Protein AF-A0A2V6DTN4-F1 (afdb_monomer_lite)

Sequence (142 aa):
MGQDSSPSPTPAQNRPLTWKRVVHLHDGRTFISDGAVALDAALTKATSSENQVLPEASAKIIEGYLTAELPDEFASYQLTRRGETYVAPSGVRLNPIYIDYLRRTLPESRLRFRMKSDLEPVVVLLDGKAVGLLMPIKSASR

Radius of gyration: 16.63 Å; chains: 1; bounding box: 64×34×42 Å

pLDDT: mean 85.62, std 16.29, range [36.88, 97.94]

Secondary structure (DSSP, 8-state):
-----PPP---STTPPP---EEEE-TTS-EEEE-SSEEEEGGGS----TTPEEPPHHHHHHHHHHHH---SEEEEGGGPEEETTEEE-TTS-EE-HHHHHHHHHHS-GGGEEEEES-SSSPEEEEETTEEEEEEPPBPPP--

Foldseek 3Di:
DDDPPDPDPDPPLDDDDDFAEWEQAPVRFIWTDPPFKIFGVVLDPDDCVHHHYDDVVVNVVFVCVQPDDADDKDALVQWDDDPQWTAHPVRWTAGCNVSSVCVVRAPRRQWMWGHHDLQDWIFIGGVNGGGMTGHTDDDPDD

Structure (mmCIF, N/CA/C/O backbone):
data_AF-A0A2V6DTN4-F1
#
_entry.id   AF-A0A2V6DTN4-F1
#
loop_
_atom_site.group_PDB
_atom_site.id
_atom_site.type_symbol
_atom_site.label_atom_id
_atom_site.label_alt_id
_atom_site.label_comp_id
_atom_site.label_asym_id
_atom_site.label_entity_id
_atom_site.label_seq_id
_atom_site.pdbx_PDB_ins_code
_atom_site.Cartn_x
_atom_site.Cartn_y
_atom_site.Cartn_z
_atom_site.occupancy
_atom_site.B_iso_or_equiv
_atom_site.auth_seq_id
_atom_site.auth_comp_id
_atom_site.auth_asym_id
_atom_site.auth_atom_id
_atom_site.pdbx_PDB_model_num
ATOM 1 N N . MET A 1 1 ? 51.908 -2.194 -3.081 1.00 44.28 1 MET A N 1
ATOM 2 C CA . MET A 1 1 ? 50.885 -2.116 -4.144 1.00 44.28 1 MET A CA 1
ATOM 3 C C . MET A 1 1 ? 49.540 -2.325 -3.473 1.00 44.28 1 MET A C 1
ATOM 5 O O . MET A 1 1 ? 49.353 -3.365 -2.854 1.00 44.28 1 MET A O 1
ATOM 9 N N . GLY A 1 2 ? 48.708 -1.283 -3.438 1.00 42.41 2 GLY A N 1
ATOM 10 C CA . GLY A 1 2 ? 47.447 -1.268 -2.695 1.00 42.41 2 GLY A CA 1
ATOM 11 C C . GLY A 1 2 ? 46.377 -2.098 -3.394 1.00 42.41 2 GLY A C 1
ATOM 12 O O . GLY A 1 2 ? 46.221 -2.004 -4.607 1.00 42.41 2 GLY A O 1
ATOM 13 N N . GLN A 1 3 ? 45.669 -2.923 -2.627 1.00 46.47 3 GLN A N 1
ATOM 14 C CA . GLN A 1 3 ? 44.436 -3.557 -3.074 1.00 46.47 3 GLN A CA 1
ATOM 15 C C . GLN A 1 3 ? 43.290 -2.577 -2.812 1.00 46.47 3 GLN A C 1
ATOM 17 O O . GLN A 1 3 ? 42.886 -2.393 -1.664 1.00 46.47 3 GLN A O 1
ATOM 22 N N . ASP A 1 4 ? 42.783 -1.946 -3.870 1.00 42.38 4 ASP A N 1
ATOM 23 C CA . ASP A 1 4 ? 41.513 -1.219 -3.855 1.00 42.38 4 ASP A CA 1
ATOM 24 C C . ASP A 1 4 ? 40.367 -2.224 -3.681 1.00 42.38 4 ASP A C 1
ATOM 26 O O . ASP A 1 4 ? 39.759 -2.713 -4.634 1.00 42.38 4 ASP A O 1
ATOM 30 N N . SER A 1 5 ? 40.085 -2.576 -2.428 1.00 48.47 5 SER A N 1
ATOM 31 C CA . SER A 1 5 ? 38.860 -3.282 -2.065 1.00 48.47 5 SER A CA 1
ATOM 32 C C . SER A 1 5 ? 37.716 -2.275 -2.088 1.00 48.47 5 SER A C 1
ATOM 34 O O . SER A 1 5 ? 37.375 -1.677 -1.070 1.00 48.47 5 SER A O 1
ATOM 36 N N . SER A 1 6 ? 37.130 -2.060 -3.265 1.00 50.84 6 SER A N 1
ATOM 37 C CA . SER A 1 6 ? 35.840 -1.377 -3.361 1.00 50.84 6 SER A CA 1
ATOM 38 C C . SER A 1 6 ? 34.806 -2.188 -2.567 1.00 50.84 6 SER A C 1
ATOM 40 O O . SER A 1 6 ? 34.629 -3.375 -2.864 1.00 50.84 6 SER A O 1
ATOM 42 N N . PRO A 1 7 ? 34.120 -1.621 -1.558 1.00 48.00 7 PRO A N 1
ATOM 43 C CA . PRO A 1 7 ? 33.057 -2.343 -0.881 1.00 48.00 7 PRO A CA 1
ATOM 44 C C . PRO A 1 7 ? 31.943 -2.614 -1.895 1.00 48.00 7 PRO A C 1
ATOM 46 O O . PRO A 1 7 ? 31.393 -1.693 -2.500 1.00 48.00 7 PRO A O 1
ATOM 49 N N . SER A 1 8 ? 31.626 -3.893 -2.102 1.00 42.59 8 SER A N 1
ATOM 50 C CA . SER A 1 8 ? 30.441 -4.296 -2.862 1.00 42.59 8 SER A CA 1
ATOM 51 C C . SER A 1 8 ? 29.214 -3.609 -2.251 1.00 42.59 8 SER A C 1
ATOM 53 O O . SER A 1 8 ? 29.105 -3.597 -1.020 1.00 42.59 8 SER A O 1
ATOM 55 N N . PRO A 1 9 ? 28.295 -3.028 -3.048 1.00 44.19 9 PRO A N 1
ATOM 56 C CA . PRO A 1 9 ? 27.107 -2.399 -2.496 1.00 44.19 9 PRO A CA 1
ATOM 57 C C . PRO A 1 9 ? 26.327 -3.467 -1.736 1.00 44.19 9 PRO A C 1
ATOM 59 O O . PRO A 1 9 ? 25.828 -4.432 -2.315 1.00 44.19 9 PRO A O 1
ATOM 62 N N . THR A 1 10 ? 26.269 -3.325 -0.414 1.00 47.69 10 THR A N 1
ATOM 63 C CA . THR A 1 10 ? 25.402 -4.141 0.429 1.00 47.69 10 THR A CA 1
ATOM 64 C C . THR A 1 10 ? 23.995 -4.038 -0.157 1.00 47.69 10 THR A C 1
ATOM 66 O O . THR A 1 10 ? 23.561 -2.912 -0.433 1.00 47.69 10 THR A O 1
ATOM 69 N N . PRO A 1 11 ? 23.271 -5.151 -0.380 1.00 47.09 11 PRO A N 1
ATOM 70 C CA . PRO A 1 11 ? 21.897 -5.069 -0.842 1.00 47.09 11 PRO A CA 1
ATOM 71 C C . PRO A 1 11 ? 21.155 -4.092 0.069 1.00 47.09 11 PRO A C 1
ATOM 73 O O . PRO A 1 11 ? 21.226 -4.225 1.293 1.00 47.09 11 PRO A O 1
ATOM 76 N N . ALA A 1 12 ? 20.442 -3.116 -0.497 1.00 49.59 12 ALA A N 1
ATOM 77 C CA . ALA A 1 12 ? 19.657 -2.110 0.234 1.00 49.59 12 ALA A CA 1
ATOM 78 C C . ALA A 1 12 ? 18.495 -2.716 1.060 1.00 49.59 12 ALA A C 1
ATOM 80 O O . ALA A 1 12 ? 17.542 -2.037 1.436 1.00 49.59 12 ALA A O 1
ATOM 81 N N . GLN A 1 13 ? 18.562 -4.015 1.340 1.00 51.00 13 GLN A N 1
ATOM 82 C CA . GLN A 1 13 ? 17.530 -4.871 1.877 1.00 51.00 13 GLN A CA 1
ATOM 83 C C . GLN A 1 13 ? 17.190 -4.581 3.335 1.00 51.00 13 GLN A C 1
ATOM 85 O O . GLN A 1 13 ? 16.206 -5.141 3.795 1.00 51.00 13 GLN A O 1
ATOM 90 N N . ASN A 1 14 ? 17.917 -3.725 4.058 1.00 53.91 14 ASN A N 1
ATOM 91 C CA . ASN A 1 14 ? 17.640 -3.491 5.479 1.00 53.91 14 ASN A CA 1
ATOM 92 C C . ASN A 1 14 ? 17.546 -2.022 5.894 1.00 53.91 14 ASN A C 1
ATOM 94 O O . ASN A 1 14 ? 17.614 -1.722 7.084 1.00 53.91 14 ASN A O 1
ATOM 98 N N . ARG A 1 15 ? 17.374 -1.091 4.946 1.00 61.88 15 ARG A N 1
ATOM 99 C CA . ARG A 1 15 ? 17.139 0.302 5.333 1.00 61.88 15 ARG A CA 1
ATOM 100 C C . ARG A 1 15 ? 15.732 0.422 5.939 1.00 61.88 15 ARG A C 1
ATOM 102 O O . ARG A 1 15 ? 14.765 0.125 5.236 1.00 61.88 15 ARG A O 1
ATOM 109 N N . PRO A 1 16 ? 15.593 0.848 7.207 1.00 69.62 16 PRO A N 1
ATOM 110 C CA . PRO A 1 16 ? 14.280 1.097 7.783 1.00 69.62 16 PRO A CA 1
ATOM 111 C C . PRO A 1 16 ? 13.576 2.203 6.993 1.00 69.62 16 PRO A C 1
ATOM 113 O O . PRO A 1 16 ? 14.200 3.193 6.604 1.00 69.62 16 PRO A O 1
ATOM 116 N N . LEU A 1 17 ? 12.275 2.029 6.753 1.00 83.31 17 LEU A N 1
ATOM 117 C CA . LEU A 1 17 ? 11.456 3.093 6.185 1.00 83.31 17 LEU A CA 1
ATOM 118 C C . LEU A 1 17 ? 11.398 4.256 7.176 1.00 83.31 17 LEU A C 1
ATOM 120 O O . LEU A 1 17 ? 11.074 4.069 8.349 1.00 83.31 17 LEU A O 1
ATOM 124 N N . THR A 1 18 ? 11.727 5.455 6.700 1.00 86.38 18 THR A N 1
ATOM 125 C CA . THR A 1 18 ? 11.592 6.682 7.485 1.00 86.38 18 THR A CA 1
ATOM 126 C C . THR A 1 18 ? 10.230 7.288 7.202 1.00 86.38 18 THR A C 1
ATOM 128 O O . THR A 1 18 ? 10.037 7.989 6.208 1.00 86.38 18 THR A O 1
ATOM 131 N N . TRP A 1 19 ? 9.288 7.009 8.090 1.00 89.94 19 TRP A N 1
ATOM 132 C CA . TRP A 1 19 ? 7.978 7.642 8.095 1.00 89.94 19 TRP A CA 1
ATOM 133 C C . TRP A 1 19 ? 8.136 9.102 8.495 1.00 89.94 19 TRP A C 1
ATOM 135 O O . TRP A 1 19 ? 8.878 9.410 9.420 1.00 89.94 19 TRP A O 1
ATOM 145 N N . LYS A 1 20 ? 7.491 10.003 7.758 1.00 89.44 20 LYS A N 1
ATOM 146 C CA . LYS A 1 20 ? 7.607 11.454 7.984 1.00 89.44 20 LYS A CA 1
ATOM 147 C C . LYS A 1 20 ? 6.256 12.115 8.173 1.00 89.44 20 LYS A C 1
ATOM 149 O O . LYS A 1 20 ? 6.188 13.275 8.563 1.00 89.44 20 LYS A O 1
ATOM 154 N N . ARG A 1 21 ? 5.186 11.406 7.814 1.00 92.69 21 ARG A N 1
ATOM 155 C CA . ARG A 1 21 ? 3.843 11.954 7.688 1.00 92.69 21 ARG A CA 1
ATOM 156 C C . ARG A 1 21 ? 2.822 11.034 8.328 1.00 92.69 21 ARG A C 1
ATOM 158 O O . ARG A 1 21 ? 2.980 9.816 8.266 1.00 92.69 21 ARG A O 1
ATOM 165 N N . VAL A 1 22 ? 1.783 11.630 8.895 1.00 93.88 22 VAL A N 1
ATOM 166 C CA . VAL A 1 22 ? 0.590 10.953 9.413 1.00 93.88 22 VAL A CA 1
ATOM 167 C C . VAL A 1 22 ? -0.623 11.463 8.654 1.00 93.88 22 VAL A C 1
ATOM 169 O O . VAL A 1 22 ? -0.726 12.658 8.381 1.00 93.88 22 VAL A O 1
ATOM 172 N N . VAL A 1 23 ? -1.546 10.570 8.329 1.00 94.38 23 VAL A N 1
ATOM 173 C CA . VAL A 1 23 ? -2.848 10.894 7.753 1.00 94.38 23 VAL A CA 1
ATOM 174 C C . VAL A 1 23 ? -3.913 10.229 8.606 1.00 94.38 23 VAL A C 1
ATOM 176 O O . VAL A 1 23 ? -3.897 9.013 8.769 1.00 94.38 23 VAL A O 1
ATOM 179 N N . HIS A 1 24 ? -4.827 11.016 9.157 1.00 95.38 24 HIS A N 1
ATOM 180 C CA . HIS A 1 24 ? -5.993 10.488 9.857 1.00 95.38 24 HIS A CA 1
ATOM 181 C C . HIS A 1 24 ? -7.123 10.328 8.846 1.00 95.38 24 HIS A C 1
ATOM 183 O O . HIS A 1 24 ? -7.466 11.291 8.159 1.00 95.38 24 HIS A O 1
ATOM 189 N N . LEU A 1 25 ? -7.649 9.115 8.726 1.00 95.12 25 LEU A N 1
ATOM 190 C CA . LEU A 1 25 ? -8.779 8.811 7.859 1.00 95.12 25 LEU A CA 1
ATOM 191 C C . LEU A 1 25 ? -10.097 9.021 8.616 1.00 95.12 25 LEU A C 1
ATOM 193 O O . LEU A 1 25 ? -10.153 8.935 9.844 1.00 95.12 25 LEU A O 1
ATOM 197 N N . HIS A 1 26 ? -11.176 9.263 7.879 1.00 94.81 26 HIS A N 1
ATOM 198 C CA . HIS A 1 26 ? -12.527 9.463 8.404 1.00 94.81 26 HIS A CA 1
ATOM 199 C C . HIS A 1 26 ? -13.110 8.189 9.025 1.00 94.81 26 HIS A C 1
ATOM 201 O O . HIS A 1 26 ? -13.981 8.272 9.887 1.00 94.81 26 HIS A O 1
ATOM 207 N N . ASP A 1 27 ? -12.617 7.012 8.627 1.00 92.25 27 ASP A N 1
ATOM 208 C CA . ASP A 1 27 ? -12.994 5.726 9.224 1.00 92.25 27 ASP A CA 1
ATOM 209 C C . ASP A 1 27 ? -12.290 5.438 10.567 1.00 92.25 27 ASP A C 1
ATOM 211 O O . ASP A 1 27 ? -12.468 4.367 11.148 1.00 92.25 27 ASP A O 1
ATOM 215 N N . GLY A 1 28 ? -11.499 6.393 11.070 1.00 93.00 28 GLY A N 1
ATOM 216 C CA . GLY A 1 28 ? -10.783 6.306 12.341 1.00 93.00 28 GLY A CA 1
ATOM 217 C C . GLY A 1 28 ? -9.409 5.646 12.248 1.00 93.00 28 GLY A C 1
ATOM 218 O O . GLY A 1 28 ? -8.704 5.580 13.256 1.00 93.00 28 GLY A O 1
ATOM 219 N N . ARG A 1 29 ? -8.992 5.172 11.067 1.00 94.62 29 ARG A N 1
ATOM 220 C CA . ARG A 1 29 ? -7.638 4.643 10.877 1.00 94.62 29 ARG A CA 1
ATOM 221 C C . ARG A 1 29 ? -6.605 5.757 10.783 1.00 94.62 29 ARG A C 1
ATOM 223 O O . ARG A 1 29 ? -6.863 6.855 10.292 1.00 94.62 29 ARG A O 1
ATOM 230 N N . THR A 1 30 ? -5.386 5.418 11.180 1.00 94.62 30 THR A N 1
ATOM 231 C CA . THR A 1 30 ? -4.219 6.291 11.056 1.00 94.62 30 THR A CA 1
ATOM 232 C C . THR A 1 30 ? -3.264 5.680 10.055 1.00 94.62 30 THR A C 1
ATOM 234 O O . THR A 1 30 ? -2.815 4.555 10.238 1.00 94.62 30 THR A O 1
ATOM 237 N N . PHE A 1 31 ? -2.928 6.417 9.005 1.00 94.69 31 PHE A N 1
ATOM 238 C CA . PHE A 1 31 ? -1.930 6.017 8.025 1.00 94.69 31 PHE A CA 1
ATOM 239 C C . PHE A 1 31 ? -0.631 6.778 8.263 1.00 94.69 31 PHE A C 1
ATOM 241 O O . PHE A 1 31 ? -0.640 7.962 8.592 1.00 94.69 31 PHE A O 1
ATOM 248 N N . ILE A 1 32 ? 0.499 6.114 8.056 1.00 93.81 32 ILE A N 1
ATOM 249 C CA . ILE A 1 32 ? 1.822 6.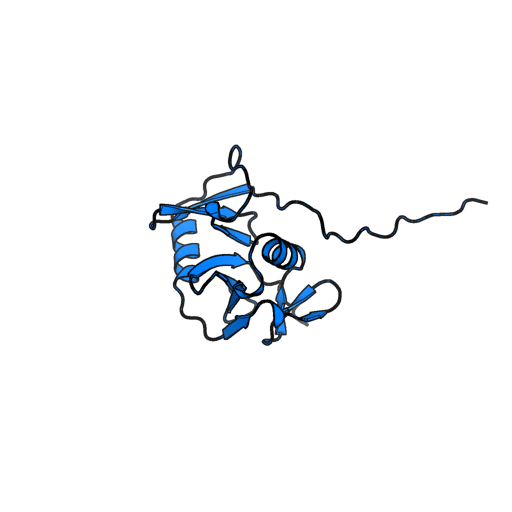741 8.043 1.00 93.81 32 ILE A CA 1
ATOM 250 C C . ILE A 1 32 ? 2.410 6.699 6.643 1.00 93.81 32 ILE A C 1
ATOM 252 O O . ILE A 1 32 ? 2.190 5.747 5.897 1.00 93.81 32 ILE A O 1
ATOM 256 N N . SER A 1 33 ? 3.162 7.735 6.276 1.00 93.00 33 SER A N 1
ATOM 257 C CA . SER A 1 33 ? 3.702 7.872 4.926 1.00 93.00 33 SER A CA 1
ATOM 258 C C . SER A 1 33 ? 5.101 8.484 4.888 1.00 93.00 33 SER A C 1
ATOM 260 O O . SER A 1 33 ? 5.461 9.335 5.707 1.00 93.00 33 SER A O 1
ATOM 262 N N . ASP A 1 34 ? 5.894 8.069 3.899 1.00 90.38 34 ASP A N 1
ATOM 263 C CA . ASP A 1 34 ? 7.161 8.702 3.512 1.00 90.38 34 ASP A CA 1
ATOM 264 C C . ASP A 1 34 ? 7.021 9.598 2.256 1.00 90.38 34 ASP A C 1
ATOM 266 O O . ASP A 1 34 ? 7.946 10.333 1.899 1.00 90.38 34 ASP A O 1
ATOM 270 N N . GLY A 1 35 ? 5.831 9.623 1.642 1.00 88.62 35 GLY A N 1
ATOM 271 C CA . GLY A 1 35 ? 5.500 10.340 0.405 1.00 88.62 35 GLY A CA 1
ATOM 272 C C . GLY A 1 35 ? 5.408 9.461 -0.847 1.00 88.62 35 GLY A C 1
ATOM 273 O O . GLY A 1 35 ? 4.793 9.888 -1.818 1.00 88.62 35 GLY A O 1
ATO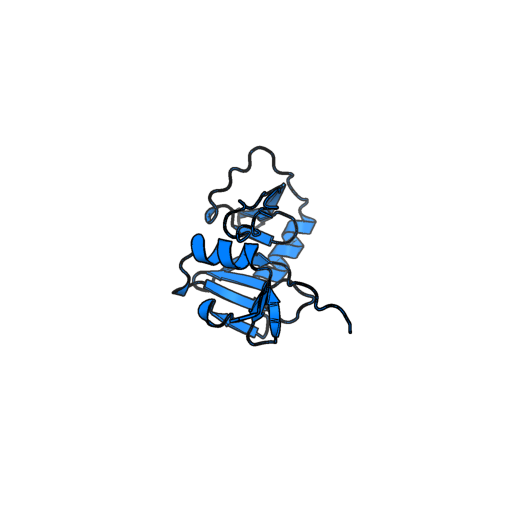M 274 N N . ALA A 1 36 ? 5.964 8.249 -0.832 1.00 91.38 36 ALA A N 1
ATOM 275 C CA . ALA A 1 36 ? 5.843 7.280 -1.926 1.00 91.38 36 ALA A CA 1
ATOM 276 C C . ALA A 1 36 ? 5.106 6.000 -1.503 1.00 91.38 36 ALA A C 1
ATOM 278 O O . ALA A 1 36 ? 4.609 5.272 -2.359 1.00 91.38 36 ALA A O 1
ATOM 279 N N . VAL A 1 37 ? 4.977 5.749 -0.203 1.00 93.62 37 VAL A N 1
ATOM 280 C CA . VAL A 1 37 ? 4.093 4.728 0.366 1.00 93.62 37 VAL A CA 1
ATOM 281 C C . VAL A 1 37 ? 3.281 5.325 1.515 1.00 93.62 37 VAL A C 1
ATOM 283 O O . VAL A 1 37 ? 3.759 6.212 2.225 1.00 93.62 37 VAL A O 1
ATOM 286 N N . ALA A 1 38 ? 2.050 4.859 1.698 1.00 95.38 38 ALA A N 1
ATOM 287 C CA . ALA A 1 38 ? 1.209 5.136 2.856 1.00 95.38 38 ALA A CA 1
ATOM 288 C C . ALA A 1 38 ? 0.606 3.820 3.363 1.00 95.38 38 ALA A C 1
ATOM 290 O O . ALA A 1 38 ? 0.004 3.104 2.571 1.00 95.38 38 ALA A O 1
ATOM 291 N N . LEU A 1 39 ? 0.764 3.485 4.644 1.00 95.69 39 LEU A N 1
ATOM 292 C CA . LEU A 1 39 ? 0.264 2.235 5.240 1.00 95.69 39 LEU A CA 1
ATOM 293 C C . LEU A 1 39 ? -0.513 2.515 6.519 1.00 95.69 39 LEU A C 1
ATOM 295 O O . LEU A 1 39 ? -0.188 3.461 7.234 1.00 95.69 39 LEU A O 1
ATOM 299 N N . ASP A 1 40 ? -1.469 1.646 6.833 1.00 95.12 40 ASP A N 1
ATOM 300 C CA . ASP A 1 40 ? -2.133 1.621 8.133 1.00 95.12 40 ASP A CA 1
ATOM 301 C C . ASP A 1 40 ? -1.100 1.440 9.256 1.00 95.12 40 ASP A C 1
ATOM 303 O O . ASP A 1 40 ? -0.375 0.441 9.312 1.00 95.12 40 ASP A O 1
ATOM 307 N N . ALA A 1 41 ? -1.027 2.422 10.152 1.00 92.25 41 ALA A N 1
ATOM 308 C CA . ALA A 1 41 ? -0.067 2.476 11.241 1.00 92.25 41 ALA A CA 1
ATOM 309 C C . ALA A 1 41 ? -0.176 1.254 12.158 1.00 92.25 41 ALA A C 1
ATOM 311 O O . ALA A 1 41 ? 0.857 0.782 12.635 1.00 92.25 41 ALA A O 1
ATOM 312 N N . ALA A 1 42 ? -1.382 0.698 12.337 1.00 91.94 42 ALA A N 1
ATOM 313 C CA . ALA A 1 42 ? -1.623 -0.483 13.168 1.00 91.94 42 ALA A CA 1
ATOM 314 C C . ALA A 1 42 ? -0.898 -1.740 12.656 1.00 91.94 42 ALA A C 1
ATOM 316 O O . ALA A 1 42 ? -0.673 -2.683 13.414 1.00 91.94 42 ALA A O 1
ATOM 317 N N . LEU A 1 43 ? -0.515 -1.754 11.377 1.00 89.94 43 LEU A N 1
ATOM 318 C CA . LEU A 1 43 ? 0.214 -2.852 10.744 1.00 89.94 43 LEU A CA 1
ATOM 319 C C . LEU A 1 43 ? 1.725 -2.620 10.699 1.00 89.94 43 LEU A C 1
ATOM 321 O O . LEU A 1 43 ? 2.472 -3.485 10.244 1.00 89.94 43 LEU A O 1
ATOM 325 N N . THR A 1 44 ? 2.191 -1.459 11.149 1.00 82.75 44 THR A N 1
ATOM 326 C CA . THR A 1 44 ? 3.606 -1.098 11.128 1.00 82.75 44 THR A CA 1
ATOM 327 C C . THR A 1 44 ? 4.169 -1.051 12.542 1.00 82.75 44 THR A C 1
ATOM 329 O O . THR A 1 44 ? 3.464 -0.806 13.513 1.00 82.75 44 THR A O 1
ATOM 332 N N . LYS A 1 45 ? 5.484 -1.237 12.668 1.00 70.81 45 LYS A N 1
ATOM 333 C CA . LYS A 1 45 ? 6.205 -1.036 13.938 1.00 70.81 45 LYS A CA 1
ATOM 334 C C . LYS A 1 45 ? 6.669 0.415 14.134 1.00 70.81 45 LYS A C 1
ATOM 336 O O . LYS A 1 45 ? 7.597 0.660 14.898 1.00 70.81 45 LYS A O 1
ATOM 341 N N . ALA A 1 46 ? 6.121 1.358 13.372 1.00 67.25 46 ALA A N 1
ATOM 342 C CA . ALA A 1 46 ? 6.604 2.728 13.360 1.00 67.25 46 ALA A CA 1
ATOM 343 C C . ALA A 1 46 ? 6.109 3.512 14.576 1.00 67.25 46 ALA A C 1
ATOM 345 O O . ALA A 1 46 ? 4.924 3.494 14.899 1.00 67.25 46 ALA A O 1
ATOM 346 N N . THR A 1 47 ? 7.007 4.262 15.205 1.00 62.50 47 THR A N 1
ATOM 347 C CA . THR A 1 47 ? 6.662 5.247 16.230 1.00 62.50 47 THR A CA 1
ATOM 348 C C . THR A 1 47 ? 6.453 6.614 15.574 1.00 62.50 47 THR A C 1
ATOM 350 O O . THR A 1 47 ? 7.269 7.075 14.782 1.00 62.50 47 THR A O 1
ATOM 353 N N . SER A 1 48 ? 5.322 7.260 15.864 1.00 59.88 48 SER A N 1
ATOM 354 C CA . SER A 1 48 ? 4.819 8.444 15.146 1.00 59.88 48 SER A CA 1
ATOM 355 C C . SER A 1 48 ? 5.245 9.797 15.734 1.00 59.88 48 SER A C 1
ATOM 357 O O . SER A 1 48 ? 4.730 10.825 15.303 1.00 59.88 48 SER A O 1
ATOM 359 N N . SER A 1 49 ? 6.143 9.811 16.724 1.00 59.00 49 SER A N 1
ATOM 360 C CA . SER A 1 49 ? 6.361 10.949 17.637 1.00 59.00 49 SER A CA 1
ATOM 361 C C . SER A 1 49 ? 6.767 12.273 16.972 1.00 59.00 49 SER A C 1
ATOM 363 O O . SER A 1 49 ? 6.525 13.322 17.559 1.00 59.00 49 SER A O 1
ATOM 365 N N . GLU A 1 50 ? 7.378 12.252 15.785 1.00 70.31 50 GLU A N 1
ATOM 366 C CA . GLU A 1 50 ? 7.891 13.460 15.105 1.00 70.31 50 GLU A CA 1
ATOM 367 C C . GLU A 1 50 ? 7.279 13.677 13.710 1.00 70.31 50 GLU A C 1
ATOM 369 O O . GLU A 1 50 ? 7.764 14.486 12.918 1.00 70.31 50 GLU A O 1
ATOM 374 N N . ASN A 1 51 ? 6.213 12.950 13.371 1.00 82.69 51 ASN A N 1
ATOM 375 C CA . ASN A 1 51 ? 5.672 12.972 12.017 1.00 82.69 51 ASN A CA 1
ATOM 376 C C . ASN A 1 51 ? 4.747 14.177 11.781 1.00 82.69 51 ASN A C 1
ATOM 378 O O . ASN A 1 51 ? 3.892 14.509 12.600 1.00 82.69 51 ASN A O 1
ATOM 382 N N . GLN A 1 52 ? 4.851 14.780 10.596 1.00 90.06 52 GLN A N 1
ATOM 383 C CA . GLN A 1 52 ? 3.949 15.836 10.142 1.00 90.06 52 GLN A CA 1
ATOM 384 C C . GLN A 1 52 ? 2.541 15.275 9.906 1.00 90.06 52 GLN A C 1
ATOM 386 O O . GLN A 1 52 ? 2.350 14.408 9.053 1.00 90.06 52 GLN A O 1
ATOM 391 N N . VAL A 1 53 ? 1.532 15.812 10.586 1.00 92.25 53 VAL A N 1
ATOM 392 C CA . VAL A 1 53 ? 0.133 15.499 10.265 1.00 92.25 53 VAL A CA 1
ATOM 393 C C . VAL A 1 53 ? -0.254 16.214 8.968 1.00 92.25 53 VAL A C 1
ATOM 395 O O . VAL A 1 53 ? -0.110 17.432 8.853 1.00 92.25 53 VAL A O 1
ATOM 398 N N . LEU A 1 54 ? -0.707 15.454 7.973 1.00 92.50 54 LEU A N 1
ATOM 399 C CA . LEU A 1 54 ? -1.187 15.986 6.702 1.00 92.50 54 LEU A CA 1
ATOM 400 C C . LEU A 1 54 ? -2.631 16.500 6.808 1.00 92.50 54 LEU A C 1
ATOM 402 O O . LEU A 1 54 ? -3.398 16.013 7.641 1.00 92.50 54 LEU A O 1
ATOM 406 N N . PRO A 1 55 ? -3.019 17.466 5.955 1.00 93.00 55 PRO A N 1
ATOM 407 C CA . PRO A 1 55 ? -4.369 18.016 5.953 1.00 93.00 55 PRO A CA 1
ATOM 408 C C . PRO A 1 55 ? -5.414 16.995 5.482 1.00 93.00 55 PRO A C 1
ATOM 410 O O . PRO A 1 55 ? -5.109 16.049 4.755 1.00 93.00 55 PRO A O 1
ATOM 413 N N . GLU A 1 56 ? -6.680 17.257 5.810 1.00 92.31 56 GLU A N 1
ATOM 414 C CA . GLU A 1 56 ? -7.843 16.431 5.442 1.00 92.31 56 GLU A CA 1
ATOM 415 C C . GLU A 1 56 ? -7.941 16.152 3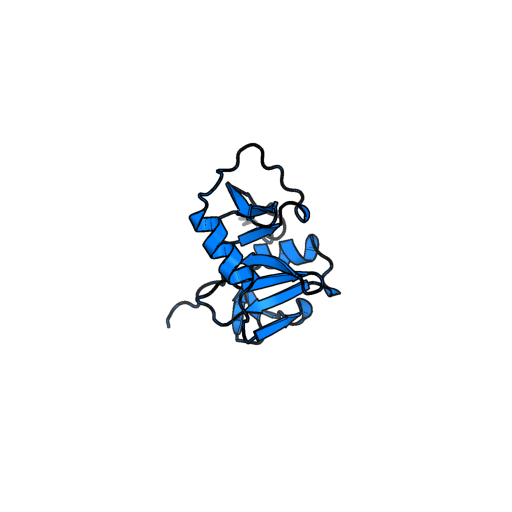.931 1.00 92.31 56 GLU A C 1
ATOM 417 O O . GLU A 1 56 ? -8.334 15.065 3.514 1.00 92.31 56 GLU A O 1
ATOM 422 N N . ALA A 1 57 ? -7.521 17.098 3.084 1.00 92.19 57 ALA A N 1
ATOM 423 C CA . ALA A 1 57 ? -7.480 16.896 1.635 1.00 92.19 57 ALA A CA 1
ATOM 424 C C . ALA A 1 57 ? -6.616 15.684 1.235 1.00 92.19 57 ALA A C 1
ATOM 426 O O . ALA A 1 57 ? -6.954 14.968 0.295 1.00 92.19 57 ALA A O 1
ATOM 427 N N . SER A 1 58 ? -5.529 15.413 1.966 1.00 91.81 58 SER A N 1
ATOM 428 C CA . SER A 1 58 ? -4.706 14.220 1.755 1.00 91.81 58 SER A CA 1
ATOM 429 C C . SER A 1 58 ? -5.428 12.941 2.178 1.00 91.81 58 SER A C 1
ATOM 431 O O . SER A 1 58 ? -5.299 11.934 1.485 1.00 91.81 58 SER A O 1
ATOM 433 N N . ALA A 1 59 ? -6.216 12.981 3.258 1.00 93.00 59 ALA A N 1
ATOM 434 C CA . ALA A 1 59 ? -7.040 11.849 3.684 1.00 93.00 59 ALA A CA 1
ATOM 435 C C . ALA A 1 59 ? -8.064 11.477 2.605 1.00 93.00 59 ALA A C 1
ATOM 437 O O . ALA A 1 59 ? -8.095 10.326 2.182 1.00 93.00 59 ALA A O 1
ATOM 438 N N . LYS A 1 60 ? -8.784 12.466 2.057 1.00 93.56 60 LYS A N 1
ATOM 439 C CA . LYS A 1 60 ? -9.772 12.251 0.982 1.00 93.56 60 LYS A CA 1
ATOM 440 C C . LYS A 1 60 ? -9.167 11.601 -0.261 1.00 93.56 60 LYS A C 1
ATOM 442 O O . LYS A 1 60 ? -9.778 10.716 -0.854 1.00 93.56 60 LYS A O 1
ATOM 447 N N . ILE A 1 61 ? -7.961 12.018 -0.656 1.00 92.50 61 ILE A N 1
ATOM 448 C CA . ILE A 1 61 ? -7.253 11.414 -1.795 1.00 92.50 61 ILE A CA 1
ATOM 449 C C . ILE A 1 61 ? -6.925 9.947 -1.500 1.00 92.50 61 ILE A C 1
ATOM 451 O O . ILE A 1 61 ? -7.189 9.084 -2.335 1.00 92.50 61 ILE A O 1
ATOM 455 N N . ILE A 1 62 ? -6.364 9.655 -0.322 1.00 93.56 62 ILE A N 1
ATOM 456 C CA . ILE A 1 62 ? -6.019 8.284 0.071 1.00 93.56 62 ILE A CA 1
ATOM 457 C C . ILE A 1 62 ? -7.275 7.409 0.111 1.00 93.56 62 ILE A C 1
ATOM 459 O O . ILE A 1 62 ? -7.296 6.346 -0.501 1.00 93.56 62 ILE A O 1
ATOM 463 N N . GLU A 1 63 ? -8.337 7.867 0.765 1.00 94.94 63 GLU A N 1
ATOM 464 C CA . GLU A 1 63 ? -9.611 7.148 0.878 1.00 94.94 63 GLU A CA 1
ATOM 465 C C . GLU A 1 63 ? -10.255 6.864 -0.476 1.00 94.94 63 GLU A C 1
ATOM 467 O O . GLU A 1 63 ? -10.758 5.758 -0.693 1.00 94.94 63 GLU A O 1
ATOM 472 N N . GLY A 1 64 ? -10.183 7.825 -1.402 1.00 94.31 64 GLY A N 1
ATOM 473 C CA . GLY A 1 64 ? -10.636 7.637 -2.775 1.00 94.31 64 GLY A CA 1
ATOM 474 C C . GLY A 1 64 ? -9.957 6.439 -3.436 1.00 94.31 64 GLY A C 1
ATOM 475 O O . GLY A 1 64 ? -10.632 5.608 -4.032 1.00 94.31 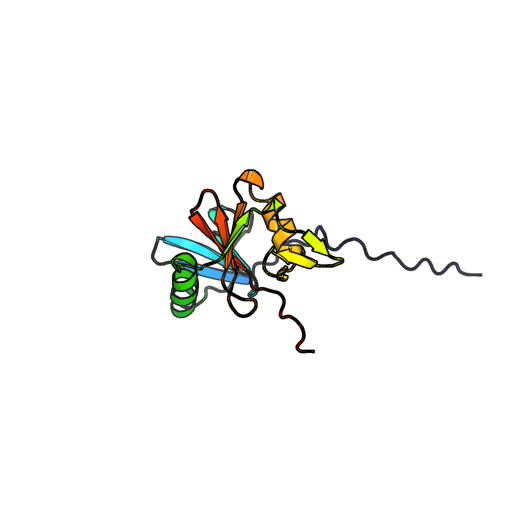64 GLY A O 1
ATOM 476 N N . TYR A 1 65 ? -8.643 6.275 -3.259 1.00 94.31 65 TYR A N 1
ATOM 477 C CA . TYR A 1 65 ? -7.933 5.103 -3.780 1.00 94.31 65 TYR A CA 1
ATOM 478 C C . TYR A 1 65 ? -8.207 3.820 -2.990 1.00 94.31 65 TYR A C 1
ATOM 480 O O . TYR A 1 65 ? -8.330 2.759 -3.595 1.00 94.31 65 TYR A O 1
ATOM 488 N N . LEU A 1 66 ? -8.325 3.885 -1.659 1.00 94.31 66 LEU A N 1
ATOM 489 C CA . LEU A 1 66 ? -8.607 2.700 -0.834 1.00 94.31 66 LEU A CA 1
ATOM 490 C C . LEU A 1 66 ? -9.970 2.070 -1.168 1.00 94.31 66 LEU A C 1
ATOM 492 O O . LEU A 1 66 ? -10.136 0.857 -1.028 1.00 94.31 66 LEU A O 1
ATOM 496 N N . THR A 1 67 ? -10.930 2.886 -1.607 1.00 92.69 67 THR A N 1
ATOM 497 C CA . THR A 1 67 ? -12.290 2.460 -1.971 1.00 92.69 67 THR A CA 1
ATOM 498 C C . THR A 1 67 ? -12.498 2.274 -3.474 1.00 92.69 67 THR A C 1
ATOM 500 O O . THR A 1 67 ? -13.517 1.715 -3.871 1.00 92.69 67 THR A O 1
ATOM 503 N N . ALA A 1 68 ? -11.538 2.679 -4.310 1.00 90.12 68 ALA A N 1
ATOM 504 C CA . ALA A 1 68 ? -11.656 2.573 -5.758 1.00 90.12 68 ALA A CA 1
ATOM 505 C C . ALA A 1 68 ? -11.744 1.115 -6.232 1.00 90.12 68 ALA A C 1
ATOM 507 O O . ALA A 1 68 ? -10.924 0.256 -5.881 1.00 90.12 68 ALA A O 1
ATOM 508 N N . GLU A 1 69 ? -12.703 0.855 -7.115 1.00 87.62 69 GLU A N 1
ATOM 509 C CA . GLU A 1 69 ? -12.712 -0.342 -7.945 1.00 87.62 69 GLU A CA 1
ATOM 510 C C . GLU A 1 69 ? -11.675 -0.160 -9.057 1.00 87.62 69 GLU A C 1
ATOM 512 O O . GLU A 1 69 ? -11.795 0.721 -9.908 1.00 87.62 69 GLU A O 1
ATOM 517 N N . LEU A 1 70 ? -10.612 -0.964 -9.016 1.00 89.00 70 LEU A N 1
ATOM 518 C CA . LEU A 1 70 ? -9.548 -0.953 -10.017 1.00 89.00 70 LEU A CA 1
ATOM 519 C C . LEU A 1 70 ? -9.525 -2.322 -10.718 1.00 89.00 70 LEU A C 1
ATOM 521 O O . LEU A 1 70 ? -9.783 -3.331 -10.058 1.00 89.00 70 LEU A O 1
ATOM 525 N N . PRO A 1 71 ? -9.249 -2.362 -12.034 1.00 87.75 71 PRO A N 1
ATOM 526 C CA . PRO A 1 71 ? -9.484 -3.534 -12.875 1.00 87.75 71 PRO A CA 1
ATOM 527 C C . PRO A 1 71 ? -8.530 -4.695 -12.588 1.00 87.75 71 PRO A C 1
ATOM 529 O O . PRO A 1 71 ? -8.916 -5.849 -12.765 1.00 87.75 71 PRO A O 1
ATOM 532 N N . ASP A 1 72 ? -7.306 -4.404 -12.144 1.00 92.62 72 ASP A N 1
ATOM 533 C CA . ASP A 1 72 ? -6.275 -5.418 -11.969 1.00 92.62 72 ASP A CA 1
ATOM 534 C C . ASP A 1 72 ? -6.058 -5.725 -10.494 1.00 92.62 72 ASP A C 1
ATOM 536 O O . ASP A 1 72 ? -5.812 -4.827 -9.685 1.00 92.62 72 ASP A O 1
ATOM 540 N N . GLU A 1 73 ? -6.052 -7.013 -10.157 1.00 95.81 73 GLU A N 1
ATOM 541 C CA . GLU A 1 73 ? -5.658 -7.496 -8.841 1.00 95.81 73 GLU A CA 1
ATOM 542 C C . GLU A 1 73 ? -4.724 -8.704 -8.956 1.00 95.81 73 GLU A C 1
ATOM 544 O O . GLU A 1 73 ? -4.977 -9.637 -9.719 1.00 95.81 73 GLU A O 1
ATOM 549 N N . PHE A 1 74 ? -3.645 -8.715 -8.175 1.00 96.88 74 PHE A N 1
ATOM 550 C CA . PHE A 1 74 ? -2.679 -9.812 -8.169 1.00 96.88 74 PHE A CA 1
ATOM 551 C C . PHE A 1 74 ? -2.124 -10.085 -6.768 1.00 96.88 74 PHE A C 1
ATOM 553 O O . PHE A 1 74 ? -2.064 -9.211 -5.903 1.00 96.88 74 PHE A O 1
ATOM 560 N N . ALA A 1 75 ? -1.713 -11.328 -6.533 1.00 97.44 75 ALA A N 1
ATOM 561 C CA . ALA A 1 75 ? -1.078 -11.749 -5.292 1.00 97.44 75 ALA A CA 1
ATOM 562 C C . ALA A 1 75 ? 0.401 -11.354 -5.247 1.00 97.44 75 ALA A C 1
ATOM 564 O O . ALA A 1 75 ? 1.073 -11.297 -6.278 1.00 97.44 75 ALA A O 1
ATOM 565 N N . SER A 1 76 ? 0.944 -11.182 -4.038 1.00 97.00 76 SER A N 1
ATOM 566 C CA . SER A 1 76 ? 2.365 -10.875 -3.837 1.00 97.00 76 SER A CA 1
ATOM 567 C C . SER A 1 76 ? 3.302 -11.834 -4.565 1.00 97.00 76 SER A C 1
ATOM 569 O O . SER A 1 76 ? 4.242 -11.371 -5.209 1.00 97.00 76 SER A O 1
ATOM 571 N N . TYR A 1 77 ? 3.043 -13.143 -4.537 1.00 95.88 77 TYR A N 1
ATOM 572 C CA . TYR A 1 77 ? 3.920 -14.130 -5.178 1.00 95.88 77 TYR A CA 1
ATOM 573 C C . TYR A 1 77 ? 3.987 -13.994 -6.712 1.00 95.88 77 TYR A C 1
ATOM 575 O O . TYR A 1 77 ? 4.909 -14.521 -7.326 1.00 95.88 77 TYR A O 1
ATOM 583 N N . GLN A 1 78 ? 3.038 -13.289 -7.342 1.00 97.25 78 GLN A N 1
ATOM 584 C CA . GLN A 1 78 ? 3.030 -13.061 -8.793 1.00 97.25 78 GLN A CA 1
ATOM 585 C C . GLN A 1 78 ? 4.001 -11.947 -9.219 1.00 97.25 78 GLN A C 1
ATOM 587 O O . GLN A 1 78 ? 4.255 -11.772 -10.411 1.00 97.25 78 GLN A O 1
ATOM 592 N N . LEU A 1 79 ? 4.564 -11.192 -8.267 1.00 96.50 79 LEU A N 1
ATOM 593 C CA . LEU A 1 79 ? 5.602 -10.204 -8.549 1.00 96.50 79 LEU A CA 1
ATOM 594 C C . LEU A 1 79 ? 6.907 -10.888 -8.948 1.00 96.50 79 LEU A C 1
ATOM 596 O O . LEU A 1 79 ? 7.481 -11.669 -8.189 1.00 96.50 79 LEU A O 1
ATOM 600 N N . THR A 1 80 ? 7.432 -10.507 -10.109 1.00 96.06 80 THR A N 1
ATOM 601 C CA . THR A 1 80 ? 8.712 -11.015 -10.610 1.00 96.06 80 THR A CA 1
ATOM 602 C C . THR A 1 80 ? 9.822 -10.007 -10.345 1.00 96.06 80 THR A C 1
ATOM 604 O O . THR A 1 80 ? 9.708 -8.841 -10.723 1.00 96.06 80 THR A O 1
ATOM 607 N N . ARG A 1 81 ? 10.929 -10.438 -9.731 1.00 93.25 81 ARG A N 1
ATOM 608 C CA . ARG A 1 81 ? 12.124 -9.594 -9.591 1.00 93.25 81 ARG A CA 1
ATOM 609 C C . ARG A 1 81 ? 12.827 -9.477 -10.949 1.00 93.25 81 ARG A C 1
ATOM 611 O O . ARG A 1 81 ? 13.164 -10.490 -11.554 1.00 93.25 81 ARG A O 1
ATOM 618 N N . ARG A 1 82 ? 13.070 -8.252 -11.426 1.00 88.88 82 ARG A N 1
ATOM 619 C CA . ARG A 1 82 ? 13.866 -7.968 -12.635 1.00 88.88 82 ARG A CA 1
ATOM 620 C C . ARG A 1 82 ? 14.957 -6.954 -12.299 1.00 88.88 82 ARG A C 1
ATOM 622 O O . ARG A 1 82 ? 14.716 -5.750 -12.319 1.00 88.88 82 ARG A O 1
ATOM 629 N N . GLY A 1 83 ? 16.146 -7.446 -11.950 1.00 86.38 83 GLY A N 1
ATOM 630 C CA . GLY A 1 83 ? 17.231 -6.613 -11.423 1.00 86.38 83 GLY A CA 1
ATOM 631 C C . GLY A 1 83 ? 16.811 -5.896 -10.134 1.00 86.38 83 GLY A C 1
ATOM 632 O O . GLY A 1 83 ? 16.324 -6.519 -9.187 1.00 86.38 83 GLY A O 1
ATOM 633 N N . GLU A 1 84 ? 16.921 -4.568 -10.130 1.00 86.69 84 GLU A N 1
ATOM 634 C CA . GLU A 1 84 ? 16.642 -3.707 -8.970 1.00 86.69 84 GLU A CA 1
ATOM 635 C C . GLU A 1 84 ? 15.165 -3.288 -8.828 1.00 86.69 84 GLU A C 1
ATOM 637 O O . GLU A 1 84 ? 14.851 -2.273 -8.212 1.00 86.69 84 GLU A O 1
ATOM 642 N N . THR A 1 85 ? 14.219 -4.027 -9.414 1.00 91.75 85 THR A N 1
ATOM 643 C CA . THR A 1 85 ? 12.780 -3.723 -9.304 1.00 91.75 85 THR A CA 1
ATOM 644 C C . THR A 1 85 ? 11.928 -4.988 -9.262 1.00 91.75 85 THR A C 1
ATOM 646 O O . THR A 1 85 ? 12.355 -6.049 -9.726 1.00 91.75 85 THR A O 1
ATOM 649 N N . TYR A 1 86 ? 10.712 -4.876 -8.727 1.00 95.44 86 TYR A N 1
ATOM 650 C CA . TYR A 1 86 ? 9.661 -5.866 -8.953 1.00 95.44 86 TYR A CA 1
ATOM 651 C C . TYR A 1 86 ? 8.762 -5.435 -10.099 1.00 95.44 86 TYR A C 1
ATOM 653 O O . TYR A 1 86 ? 8.503 -4.249 -10.279 1.00 95.44 86 TYR A O 1
ATOM 661 N N . VAL A 1 87 ? 8.271 -6.409 -10.852 1.00 95.38 87 VAL A N 1
ATOM 662 C CA . VAL A 1 87 ? 7.371 -6.199 -11.981 1.00 95.38 87 VAL A CA 1
ATOM 663 C C . VAL A 1 87 ? 6.079 -6.965 -11.727 1.00 95.38 87 VAL A C 1
ATOM 665 O O . VAL A 1 87 ? 6.113 -8.172 -11.470 1.00 95.38 87 VAL A O 1
ATOM 668 N N . ALA A 1 88 ? 4.960 -6.242 -11.765 1.00 95.38 88 ALA A N 1
ATOM 669 C CA . ALA A 1 88 ? 3.611 -6.795 -11.716 1.00 95.38 88 ALA A CA 1
ATOM 670 C C . ALA A 1 88 ? 3.274 -7.558 -13.008 1.00 95.38 88 ALA A C 1
ATOM 672 O O . ALA A 1 88 ? 3.905 -7.309 -14.037 1.00 95.38 88 ALA A O 1
ATOM 673 N N . PRO A 1 89 ? 2.261 -8.445 -13.006 1.00 95.00 89 PRO A N 1
ATOM 674 C CA . PRO A 1 89 ? 1.813 -9.128 -14.224 1.00 95.00 89 PRO A CA 1
ATOM 675 C C . PRO A 1 89 ? 1.456 -8.173 -15.374 1.00 95.00 89 PRO A C 1
ATOM 677 O O . PRO A 1 89 ? 1.706 -8.490 -16.532 1.00 95.00 89 PRO A O 1
ATOM 680 N N . SER A 1 90 ? 0.955 -6.977 -15.051 1.00 91.31 90 SER A N 1
ATOM 681 C CA . SER A 1 90 ? 0.661 -5.894 -16.001 1.00 91.31 90 SER A CA 1
ATOM 682 C C . SER A 1 90 ? 1.904 -5.200 -16.580 1.00 91.31 90 SER A C 1
ATOM 684 O O . SER A 1 90 ? 1.788 -4.353 -17.458 1.00 91.31 90 SER A O 1
ATOM 686 N N . GLY A 1 91 ? 3.106 -5.518 -16.088 1.00 92.06 91 GLY A N 1
ATOM 687 C CA . GLY A 1 91 ? 4.361 -4.868 -16.470 1.00 92.06 91 GLY A CA 1
ATOM 688 C C . GLY A 1 91 ? 4.736 -3.655 -15.612 1.00 92.06 91 GLY A C 1
ATOM 689 O O . GLY A 1 91 ? 5.847 -3.139 -15.749 1.00 92.06 91 GLY A O 1
ATOM 690 N N . VAL A 1 92 ? 3.866 -3.224 -14.692 1.00 92.75 92 VAL A N 1
ATOM 691 C CA . VAL A 1 92 ? 4.143 -2.072 -13.823 1.00 92.75 92 VAL A CA 1
ATOM 692 C C . VAL A 1 92 ? 5.270 -2.364 -12.841 1.00 92.75 92 VAL A C 1
ATOM 694 O O . VAL A 1 92 ? 5.341 -3.428 -12.222 1.00 92.75 92 VAL A O 1
ATOM 697 N N . ARG A 1 93 ? 6.175 -1.393 -12.711 1.00 94.50 93 ARG A N 1
ATOM 698 C CA . ARG A 1 93 ? 7.396 -1.496 -11.912 1.00 94.50 93 ARG A CA 1
ATOM 699 C C . ARG A 1 93 ? 7.172 -0.961 -10.509 1.00 94.50 93 ARG A C 1
ATOM 701 O O . ARG A 1 93 ? 6.707 0.161 -10.339 1.00 94.50 93 ARG A O 1
ATOM 708 N N . LEU A 1 94 ? 7.571 -1.730 -9.503 1.00 95.12 94 LEU A N 1
ATOM 709 C CA . LEU A 1 94 ? 7.423 -1.395 -8.090 1.00 95.12 94 LEU A CA 1
ATOM 710 C C . LEU A 1 94 ? 8.792 -1.320 -7.410 1.00 95.12 94 LEU A C 1
ATOM 712 O O . LEU A 1 94 ? 9.729 -2.060 -7.746 1.00 95.12 94 LEU A O 1
ATOM 716 N N . ASN A 1 95 ? 8.907 -0.405 -6.447 1.00 92.44 95 ASN A N 1
ATOM 717 C CA . ASN A 1 95 ? 10.144 -0.188 -5.705 1.00 92.44 95 ASN A CA 1
ATOM 718 C C . ASN A 1 95 ? 10.416 -1.369 -4.758 1.00 92.44 95 ASN A C 1
ATOM 720 O O . ASN A 1 95 ? 9.567 -1.678 -3.914 1.00 92.44 95 ASN A O 1
ATOM 724 N N . PRO A 1 96 ? 11.587 -2.025 -4.868 1.00 93.25 96 PRO A N 1
ATOM 725 C CA . PRO A 1 96 ? 11.900 -3.202 -4.068 1.00 93.25 96 PRO A CA 1
ATOM 726 C C . PRO A 1 96 ? 11.900 -2.923 -2.570 1.00 93.25 96 PRO A C 1
ATOM 728 O O . PRO A 1 96 ? 11.497 -3.796 -1.813 1.00 93.25 96 PRO A O 1
ATOM 731 N N . ILE A 1 97 ? 12.256 -1.710 -2.138 1.00 92.31 97 ILE A N 1
ATOM 732 C CA . ILE A 1 97 ? 12.285 -1.351 -0.717 1.00 92.31 97 ILE A CA 1
ATOM 733 C C . ILE A 1 97 ? 10.895 -1.542 -0.091 1.00 92.31 97 ILE A C 1
ATOM 735 O O . ILE A 1 97 ? 10.780 -2.147 0.974 1.00 92.31 97 ILE A O 1
ATOM 739 N N . TYR A 1 98 ? 9.836 -1.086 -0.767 1.00 93.81 98 TYR A N 1
ATOM 740 C CA . TYR A 1 98 ? 8.467 -1.183 -0.254 1.00 93.81 98 TYR A CA 1
ATOM 741 C C . TYR A 1 98 ? 7.917 -2.605 -0.337 1.00 93.81 98 TYR A C 1
ATOM 743 O O . TYR A 1 98 ? 7.320 -3.080 0.625 1.00 93.81 98 TYR A O 1
ATOM 751 N N . ILE A 1 99 ? 8.159 -3.313 -1.443 1.00 95.06 99 ILE A N 1
ATOM 752 C CA . ILE A 1 99 ? 7.703 -4.703 -1.591 1.00 95.06 99 ILE A CA 1
ATOM 753 C C . ILE A 1 99 ? 8.385 -5.614 -0.571 1.00 95.06 99 ILE A C 1
ATOM 755 O O . ILE A 1 99 ? 7.717 -6.386 0.117 1.00 95.06 99 ILE A O 1
ATOM 759 N N . ASP A 1 100 ? 9.703 -5.486 -0.419 1.00 93.25 100 ASP A N 1
ATOM 760 C CA . ASP A 1 100 ? 10.461 -6.291 0.531 1.00 93.25 100 ASP A CA 1
ATOM 761 C C . ASP A 1 100 ? 10.074 -5.930 1.980 1.00 93.25 100 ASP A C 1
ATOM 763 O O . ASP A 1 100 ? 10.053 -6.803 2.847 1.00 93.25 100 ASP A O 1
ATOM 767 N N . TYR A 1 101 ? 9.740 -4.667 2.276 1.00 92.25 101 TYR A N 1
ATOM 768 C CA . TYR A 1 101 ? 9.190 -4.271 3.579 1.00 92.25 101 TYR A CA 1
ATOM 769 C C . TYR A 1 101 ? 7.824 -4.921 3.853 1.00 92.25 101 TYR A C 1
ATOM 771 O O . TYR A 1 101 ? 7.626 -5.502 4.922 1.00 92.25 101 TYR A O 1
ATOM 779 N N . LEU A 1 102 ? 6.900 -4.871 2.888 1.00 94.12 102 LEU A N 1
ATOM 780 C CA . LEU A 1 102 ? 5.559 -5.447 3.024 1.00 94.12 102 LEU A CA 1
ATOM 781 C C . LEU A 1 102 ? 5.612 -6.959 3.244 1.00 94.12 102 LEU A C 1
ATOM 783 O O . LEU A 1 102 ? 4.995 -7.446 4.184 1.00 94.12 102 LEU A O 1
ATOM 787 N N . ARG A 1 103 ? 6.405 -7.692 2.452 1.00 93.25 103 ARG A N 1
ATOM 788 C CA . ARG A 1 103 ? 6.568 -9.153 2.593 1.00 93.25 103 ARG A CA 1
ATOM 789 C C . ARG A 1 103 ? 7.178 -9.578 3.930 1.00 93.25 103 ARG A C 1
ATOM 791 O O . ARG A 1 103 ? 6.959 -10.698 4.374 1.00 93.25 103 ARG A O 1
ATOM 798 N N . ARG A 1 104 ? 7.953 -8.699 4.571 1.00 91.50 104 ARG A N 1
ATOM 799 C CA . ARG A 1 104 ? 8.533 -8.943 5.903 1.00 91.50 104 ARG A CA 1
ATOM 800 C C . ARG A 1 104 ? 7.607 -8.564 7.049 1.00 91.50 104 ARG A C 1
ATOM 802 O O . ARG A 1 104 ? 7.769 -9.081 8.150 1.00 91.50 104 ARG A O 1
ATOM 809 N N . THR A 1 105 ? 6.681 -7.645 6.804 1.00 90.19 105 THR A N 1
ATOM 810 C CA . THR A 1 105 ? 5.788 -7.099 7.832 1.00 90.19 105 THR A CA 1
ATOM 811 C C . THR A 1 105 ? 4.444 -7.821 7.848 1.00 90.19 105 THR A C 1
ATOM 813 O O . THR A 1 105 ? 3.860 -8.007 8.912 1.00 90.19 105 THR A O 1
ATOM 816 N N . LEU A 1 106 ? 3.964 -8.251 6.681 1.00 93.00 106 LEU A N 1
ATOM 817 C CA . LEU A 1 106 ? 2.641 -8.827 6.478 1.00 93.00 106 LEU A CA 1
ATOM 818 C C . LEU A 1 106 ? 2.743 -10.275 5.972 1.00 93.00 106 LEU A C 1
ATOM 820 O O . LEU A 1 106 ? 3.686 -10.602 5.250 1.00 93.00 106 LEU A O 1
ATOM 824 N N . PRO A 1 107 ? 1.765 -11.146 6.282 1.00 93.25 107 PRO A N 1
ATOM 825 C CA . PRO A 1 107 ? 1.734 -12.504 5.750 1.00 93.25 107 PRO A CA 1
ATOM 826 C C . PRO A 1 107 ? 1.590 -12.500 4.222 1.00 93.25 107 PRO A C 1
ATOM 828 O O . PRO A 1 107 ? 0.548 -12.123 3.687 1.00 93.25 107 PRO A O 1
ATOM 831 N N . GLU A 1 108 ? 2.622 -12.958 3.512 1.00 92.69 108 GLU A N 1
ATOM 832 C CA . GLU A 1 108 ? 2.672 -12.899 2.046 1.00 92.69 108 GLU A CA 1
ATOM 833 C C . GLU A 1 108 ? 1.493 -13.612 1.361 1.00 92.69 108 GLU A C 1
ATOM 835 O O . GLU A 1 108 ? 0.973 -13.121 0.360 1.00 92.69 108 GLU A O 1
ATOM 840 N N . SER A 1 109 ? 1.019 -14.730 1.918 1.00 93.94 109 SER A N 1
ATOM 841 C CA . SER A 1 109 ? -0.116 -15.494 1.376 1.00 93.94 109 SER A CA 1
ATOM 842 C C . SER A 1 109 ? -1.438 -14.720 1.364 1.00 93.94 109 SER A C 1
ATOM 844 O O . SER A 1 109 ? -2.351 -15.081 0.625 1.00 93.94 109 SER A O 1
ATOM 846 N N . ARG A 1 110 ? -1.537 -13.656 2.166 1.00 96.44 110 ARG A N 1
ATOM 847 C CA . ARG A 1 110 ? -2.718 -12.790 2.295 1.00 96.44 110 ARG A CA 1
ATOM 848 C C . ARG A 1 110 ? -2.523 -11.432 1.629 1.00 96.44 110 ARG A C 1
ATOM 850 O O . ARG A 1 110 ? -3.472 -10.654 1.546 1.00 96.44 110 ARG A O 1
ATOM 857 N N . LEU A 1 111 ? -1.299 -11.145 1.185 1.00 97.62 111 LEU A N 1
ATOM 858 C CA . LEU A 1 111 ? -0.910 -9.875 0.597 1.00 97.62 111 LEU A CA 1
ATOM 859 C C . LEU A 1 111 ? -1.253 -9.860 -0.892 1.00 97.62 111 LEU A C 1
ATOM 861 O O . LEU A 1 111 ? -0.741 -10.659 -1.687 1.00 97.62 111 LEU A O 1
ATOM 865 N N . ARG A 1 112 ? -2.109 -8.917 -1.270 1.00 97.94 112 ARG A N 1
ATOM 866 C CA . ARG A 1 112 ? -2.525 -8.686 -2.653 1.00 97.94 112 ARG A CA 1
ATOM 867 C C . ARG A 1 112 ? -2.374 -7.211 -3.001 1.00 97.94 112 ARG A C 1
ATOM 869 O O . ARG A 1 112 ? -2.201 -6.364 -2.127 1.00 97.94 112 ARG A O 1
ATOM 876 N N . PHE A 1 113 ? -2.424 -6.918 -4.288 1.00 97.38 113 PHE A N 1
ATOM 877 C CA . PHE A 1 113 ? -2.271 -5.579 -4.830 1.00 97.38 113 PHE A CA 1
ATOM 878 C C . PHE A 1 113 ? -3.366 -5.325 -5.849 1.00 97.38 113 PHE A C 1
ATOM 880 O O . PHE A 1 113 ? -3.651 -6.212 -6.652 1.00 97.38 113 PHE A O 1
ATOM 887 N N . ARG A 1 114 ? -3.942 -4.123 -5.830 1.00 96.31 114 ARG A N 1
ATOM 888 C CA . ARG A 1 114 ? -4.951 -3.679 -6.792 1.00 96.31 114 ARG A CA 1
ATOM 889 C C . ARG A 1 114 ? -4.485 -2.420 -7.503 1.00 96.31 114 ARG A C 1
ATOM 891 O O . ARG A 1 114 ? -3.948 -1.520 -6.858 1.00 96.31 114 ARG A O 1
ATOM 898 N N . MET A 1 115 ? -4.654 -2.347 -8.816 1.00 94.19 115 MET A N 1
ATOM 899 C CA . MET A 1 115 ? -4.130 -1.238 -9.609 1.00 94.19 115 MET A CA 1
ATOM 900 C C . MET A 1 115 ? -4.841 -1.078 -10.956 1.00 94.19 115 MET A C 1
ATOM 902 O O . MET A 1 115 ? -5.699 -1.877 -11.320 1.00 94.19 115 MET A O 1
ATOM 906 N N . LYS A 1 116 ? -4.465 -0.023 -11.686 1.00 89.56 116 LYS A N 1
ATOM 907 C CA . LYS A 1 116 ? -4.981 0.290 -13.026 1.00 89.56 116 LYS A CA 1
ATOM 908 C C . LYS A 1 116 ? -3.893 0.700 -14.023 1.00 89.56 116 LYS A C 1
ATOM 910 O O . LYS A 1 116 ? -3.979 0.355 -15.194 1.00 89.56 116 LYS A O 1
ATOM 915 N N . SER A 1 117 ? -2.878 1.452 -13.591 1.00 87.94 117 SER A N 1
ATOM 916 C CA . SER A 1 117 ? -1.777 1.908 -14.457 1.00 87.94 117 SER A CA 1
ATOM 917 C C . SER A 1 117 ? -0.506 2.205 -13.654 1.00 87.94 117 SER A C 1
ATOM 919 O O . SER A 1 117 ? -0.516 2.115 -12.427 1.00 87.94 117 SER A O 1
ATOM 921 N N . ASP A 1 118 ? 0.590 2.569 -14.327 1.00 86.62 118 ASP A N 1
ATOM 922 C CA . ASP A 1 118 ? 1.833 3.026 -13.686 1.00 86.62 118 ASP A CA 1
ATOM 923 C C . ASP A 1 118 ? 1.820 4.518 -13.292 1.00 86.62 118 ASP A C 1
ATOM 925 O O . ASP A 1 118 ? 2.797 5.018 -12.727 1.00 86.62 118 ASP A O 1
ATOM 929 N N . LEU A 1 119 ? 0.717 5.225 -13.556 1.00 87.94 119 LEU A N 1
ATOM 930 C CA . LEU A 1 119 ? 0.518 6.632 -13.191 1.00 87.94 119 LEU A CA 1
ATOM 931 C C . LEU A 1 119 ? -0.315 6.811 -11.918 1.00 87.94 119 LEU A C 1
ATOM 933 O O . LEU A 1 119 ? -0.291 7.886 -11.317 1.00 87.94 119 LEU A O 1
ATOM 937 N N . GLU A 1 120 ? -1.038 5.772 -11.507 1.00 90.50 120 GLU A N 1
ATOM 938 C CA . GLU A 1 120 ? -1.906 5.773 -10.332 1.00 90.50 120 GLU A CA 1
ATOM 939 C C . GLU A 1 120 ? -1.277 4.939 -9.198 1.00 90.50 120 GLU A C 1
ATOM 941 O O . GLU A 1 120 ? -0.503 4.013 -9.463 1.00 90.50 120 GLU A O 1
ATOM 946 N N . PRO A 1 121 ? -1.574 5.244 -7.923 1.00 94.00 121 PRO A N 1
ATOM 947 C CA . PRO A 1 121 ? -1.133 4.426 -6.800 1.00 94.00 121 PRO A CA 1
ATOM 948 C C . PRO A 1 121 ? -1.608 2.973 -6.914 1.00 94.00 121 PRO A C 1
ATOM 950 O O . PRO A 1 121 ? -2.731 2.690 -7.330 1.00 94.00 121 PRO A O 1
ATOM 953 N N . VAL A 1 122 ? -0.767 2.049 -6.459 1.00 96.56 122 VAL A N 1
ATOM 954 C CA . VAL A 1 122 ? -1.130 0.647 -6.244 1.00 96.56 122 VAL A CA 1
ATOM 955 C C . VAL A 1 122 ? -1.691 0.505 -4.838 1.00 96.56 122 VAL A C 1
ATOM 957 O O . VAL A 1 122 ? -1.021 0.845 -3.861 1.00 96.56 122 VAL A O 1
ATOM 960 N N . VAL A 1 123 ? -2.901 -0.032 -4.729 1.00 97.62 123 VAL A N 1
ATOM 961 C CA . VAL A 1 123 ? -3.553 -0.320 -3.453 1.00 97.62 123 VAL A CA 1
ATOM 962 C C . VAL A 1 123 ? -3.010 -1.626 -2.891 1.00 97.62 123 VAL A C 1
ATOM 964 O O . VAL A 1 123 ? -2.982 -2.647 -3.575 1.00 97.62 123 VAL A O 1
ATOM 967 N N . VAL A 1 124 ? -2.590 -1.601 -1.632 1.00 97.81 124 VAL A N 1
ATOM 968 C CA . VAL A 1 124 ? -2.144 -2.775 -0.882 1.00 97.81 124 VAL A CA 1
ATOM 969 C C . VAL A 1 124 ? -3.343 -3.367 -0.157 1.00 97.81 124 VAL A C 1
ATOM 971 O O . VAL A 1 124 ? -4.014 -2.674 0.611 1.00 97.81 124 VAL A O 1
ATOM 974 N N . LEU A 1 125 ? -3.598 -4.651 -0.384 1.00 97.69 125 LEU A N 1
ATOM 975 C CA . LEU A 1 125 ? -4.688 -5.394 0.229 1.00 97.69 125 LEU A CA 1
ATOM 976 C C . LEU A 1 125 ? -4.144 -6.460 1.185 1.00 97.69 125 LEU A C 1
ATOM 978 O O . LEU A 1 125 ? -3.224 -7.203 0.837 1.00 97.69 125 LEU A O 1
ATOM 982 N N . LEU A 1 126 ? -4.762 -6.577 2.356 1.00 96.94 126 LEU A N 1
ATOM 983 C CA . LEU A 1 126 ? -4.537 -7.664 3.305 1.00 96.94 126 LEU A CA 1
ATOM 984 C C . LEU A 1 126 ? -5.884 -8.287 3.665 1.00 96.94 126 LEU A C 1
ATOM 986 O O . LEU A 1 126 ? -6.781 -7.582 4.124 1.00 96.94 126 LEU A O 1
ATOM 990 N N . ASP A 1 127 ? -6.040 -9.592 3.424 1.00 95.19 127 ASP A N 1
ATOM 991 C CA . ASP A 1 127 ? -7.316 -10.302 3.625 1.00 95.19 127 ASP A CA 1
ATOM 992 C C . ASP A 1 127 ? -8.497 -9.589 2.916 1.00 95.19 127 ASP A C 1
ATOM 994 O O . ASP A 1 127 ? -9.594 -9.445 3.454 1.00 95.19 127 ASP A O 1
ATOM 998 N N . GLY A 1 128 ? -8.241 -9.070 1.706 1.00 92.88 128 GLY A N 1
ATOM 999 C CA . GLY A 1 128 ? -9.212 -8.334 0.884 1.00 92.88 128 GLY A CA 1
ATOM 1000 C C . GLY A 1 128 ? -9.469 -6.881 1.308 1.00 92.88 128 GLY A C 1
ATOM 1001 O O . GLY A 1 128 ? -10.142 -6.148 0.585 1.00 92.88 128 GLY A O 1
ATOM 1002 N N . LYS A 1 129 ? -8.917 -6.425 2.438 1.00 95.00 129 LYS A N 1
ATOM 1003 C CA . LYS A 1 129 ? -9.083 -5.051 2.934 1.00 95.00 129 LYS A CA 1
ATOM 1004 C C . LYS A 1 129 ? -7.947 -4.156 2.465 1.00 95.00 129 LYS A C 1
ATOM 1006 O O . LYS A 1 129 ? -6.788 -4.552 2.532 1.00 95.00 129 LYS A O 1
ATOM 1011 N N . ALA A 1 130 ? -8.265 -2.935 2.045 1.00 96.31 130 ALA A N 1
ATOM 1012 C CA . ALA A 1 130 ? -7.260 -1.949 1.669 1.00 96.31 130 ALA A CA 1
ATOM 1013 C C . ALA A 1 130 ? -6.534 -1.412 2.906 1.00 96.31 130 ALA A C 1
ATOM 1015 O O . ALA A 1 130 ? -7.147 -0.787 3.770 1.00 96.31 130 ALA A O 1
ATOM 1016 N N . VAL A 1 131 ? -5.230 -1.663 2.984 1.00 96.56 131 VAL A N 1
ATOM 1017 C CA . VAL A 1 131 ? -4.371 -1.337 4.137 1.00 96.56 131 VAL A CA 1
ATOM 1018 C C . VAL A 1 131 ? -3.236 -0.380 3.789 1.00 96.56 131 VAL A C 1
ATOM 1020 O O . VAL A 1 131 ? -2.427 -0.027 4.645 1.00 96.56 131 VAL A O 1
ATOM 1023 N N . GLY A 1 132 ? -3.141 0.028 2.527 1.00 96.25 132 GLY A N 1
ATOM 1024 C CA . GLY A 1 132 ? -2.039 0.852 2.075 1.00 96.25 132 GLY A CA 1
ATOM 1025 C C . GLY A 1 132 ? -2.143 1.278 0.625 1.00 96.25 132 GLY A C 1
ATOM 1026 O O . GLY A 1 132 ? -2.943 0.745 -0.139 1.00 96.25 132 GLY A O 1
ATOM 1027 N N . LEU A 1 133 ? -1.281 2.214 0.256 1.00 96.62 133 LEU A N 1
ATOM 1028 C CA . LEU A 1 133 ? -1.030 2.674 -1.100 1.00 96.62 133 LEU A CA 1
ATOM 1029 C C . LEU A 1 133 ? 0.482 2.757 -1.306 1.00 96.62 133 LEU A C 1
ATOM 1031 O O . LEU A 1 133 ? 1.208 3.156 -0.396 1.00 96.62 133 LEU A O 1
ATOM 1035 N N . LEU A 1 134 ? 0.966 2.445 -2.501 1.00 95.50 134 LEU A N 1
ATOM 1036 C CA . LEU A 1 134 ? 2.341 2.737 -2.901 1.00 95.50 134 LEU A CA 1
ATOM 1037 C C . LEU A 1 134 ? 2.390 3.263 -4.330 1.00 95.50 134 LEU A C 1
ATOM 1039 O O . LEU A 1 134 ? 1.604 2.860 -5.183 1.00 95.50 134 LEU A O 1
ATOM 1043 N N . MET A 1 135 ? 3.328 4.161 -4.592 1.00 94.75 135 MET A N 1
ATOM 1044 C CA . MET A 1 135 ? 3.537 4.718 -5.920 1.00 94.75 135 MET A CA 1
ATOM 1045 C C . MET A 1 135 ? 4.351 3.743 -6.781 1.00 94.75 135 MET A C 1
ATOM 1047 O O . MET A 1 135 ? 5.412 3.279 -6.340 1.00 94.75 135 MET A O 1
ATOM 1051 N N . PRO A 1 136 ? 3.911 3.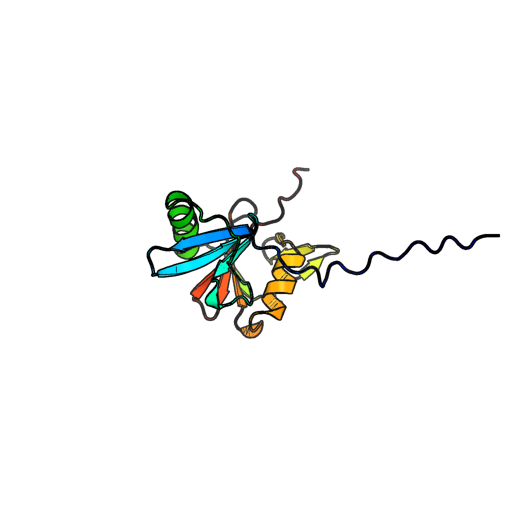455 -8.018 1.00 93.38 136 PRO A N 1
ATOM 1052 C CA . PRO A 1 136 ? 4.757 2.807 -9.007 1.00 93.38 136 PRO A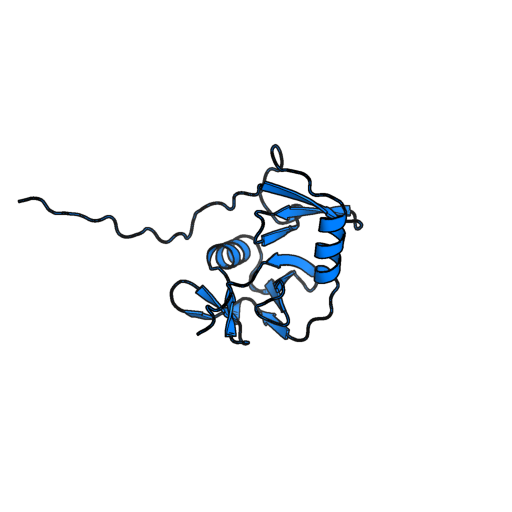 CA 1
ATOM 1053 C C . PRO A 1 136 ? 6.045 3.591 -9.269 1.00 93.38 136 PRO A C 1
ATOM 1055 O O . PRO A 1 136 ? 6.107 4.817 -9.139 1.00 93.38 136 PRO A O 1
ATOM 1058 N N . ILE A 1 137 ? 7.079 2.884 -9.717 1.00 90.50 137 ILE A N 1
ATOM 1059 C CA . ILE A 1 137 ? 8.222 3.522 -10.363 1.00 90.50 137 ILE A CA 1
ATOM 1060 C C . ILE A 1 137 ? 7.770 3.893 -11.770 1.00 90.50 137 ILE A C 1
ATOM 1062 O O . ILE A 1 137 ? 7.484 3.004 -12.572 1.00 90.50 137 ILE A O 1
ATOM 1066 N N . LYS A 1 138 ? 7.759 5.194 -12.082 1.00 77.69 138 LYS A N 1
ATOM 1067 C CA . LYS A 1 138 ? 7.515 5.660 -13.449 1.00 77.69 138 LYS A CA 1
ATOM 1068 C C . LYS A 1 138 ? 8.465 4.954 -14.408 1.00 77.69 138 LYS A C 1
ATOM 1070 O O . LYS A 1 138 ? 9.688 5.006 -14.244 1.00 77.69 138 LYS A O 1
ATOM 1075 N N . SER A 1 139 ? 7.901 4.318 -15.424 1.00 63.94 139 SER A N 1
ATOM 1076 C CA . SER A 1 139 ? 8.673 3.894 -16.581 1.00 63.94 139 SER A CA 1
ATOM 1077 C C . SER A 1 139 ? 9.266 5.155 -17.214 1.00 63.94 139 SER A C 1
ATOM 1079 O O . SER A 1 139 ? 8.539 6.114 -17.462 1.00 63.94 139 SER A O 1
ATOM 1081 N N . ALA A 1 140 ? 10.585 5.208 -17.418 1.00 51.72 140 ALA A N 1
ATOM 1082 C CA . ALA A 1 140 ? 11.164 6.296 -18.198 1.00 51.72 140 ALA A CA 1
ATOM 1083 C C . ALA A 1 140 ? 10.513 6.253 -19.587 1.00 51.72 140 ALA A C 1
ATOM 1085 O O . ALA A 1 140 ? 10.587 5.210 -20.244 1.00 51.72 140 ALA A O 1
ATOM 1086 N N . SER A 1 141 ? 9.848 7.339 -19.993 1.00 45.72 141 SER A N 1
ATOM 1087 C CA . SER A 1 141 ? 9.381 7.505 -21.367 1.00 45.72 141 SER A CA 1
ATOM 1088 C C . SER A 1 141 ? 10.585 7.281 -22.277 1.00 45.72 141 SER A C 1
ATOM 1090 O O . SER A 1 141 ? 11.580 7.998 -22.159 1.00 45.72 141 SER A O 1
ATOM 1092 N N . ARG A 1 142 ? 10.539 6.217 -23.080 1.00 36.88 142 ARG A N 1
ATOM 1093 C CA . ARG A 1 142 ? 11.503 6.012 -24.160 1.00 36.88 142 ARG A CA 1
ATOM 1094 C C . ARG A 1 142 ? 11.172 6.937 -25.316 1.00 36.88 142 ARG A C 1
ATOM 1096 O O . ARG A 1 142 ? 9.961 7.162 -25.533 1.00 36.88 142 ARG A O 1
#